Protein AF-A0A1I0Q6X2-F1 (afdb_monomer)

Sequence (116 aa):
MTKTSFSLLIIIALATSCQQKQQAKNIEITAVHDSIAVIPFELEGGGSWGFKINVGHKTFIYQDIIPTIAGRHYFQTKEDAQKVGDLMVAKMRSNGKSFPIISKQELLDMKIAGVE

Secondary structure (DSSP, 8-state):
--------------STTSSTTSHHHHHHHHHHHT-EEEEEEEPTTSS-EEEEEEETTEEEEEESB-TTSSS--BBSSHHHHHHHHHHHHHHHHHTTTPPPP--HHHHHHTT-TT--

Nearest PDB structures (foldseek):
  8b02-assembly2_B  TM=4.501E-01  e=2.835E+00  Amphimedon queenslandica
  8b02-assembly1_A  TM=4.477E-01  e=3.028E+00  Amphimedon queenslandica
  4v75-assembly1_AG  TM=2.374E-01  e=1.056E+00  Escherichia coli K-12
  7upn-assembly1_F  TM=1.930E-01  e=6.672E+00  Visna-maedi virus

Mean predicted aligned error: 12.12 Å

pLDDT: mean 82.62, std 20.32, range [33.06, 98.69]

Structure (mmCIF, N/CA/C/O backbone):
data_AF-A0A1I0Q6X2-F1
#
_entry.id   AF-A0A1I0Q6X2-F1
#
loop_
_atom_site.group_PDB
_atom_site.id
_atom_site.type_symbol
_atom_site.label_atom_id
_atom_site.label_alt_id
_atom_site.label_comp_id
_atom_site.label_asym_id
_atom_site.label_entity_id
_atom_site.label_seq_id
_atom_site.pdbx_PDB_ins_code
_atom_site.Cartn_x
_atom_site.Cartn_y
_atom_site.Cartn_z
_atom_site.occupancy
_atom_site.B_iso_or_equiv
_atom_site.auth_seq_id
_atom_site.auth_comp_id
_atom_site.auth_asym_id
_atom_site.auth_atom_id
_atom_site.pdbx_PDB_model_num
ATOM 1 N N . MET A 1 1 ? -46.408 50.486 56.657 1.00 47.19 1 MET A N 1
ATOM 2 C CA . MET A 1 1 ? -47.179 49.501 55.871 1.00 47.19 1 MET A CA 1
ATOM 3 C C . MET A 1 1 ? -48.063 50.268 54.898 1.00 47.19 1 MET A C 1
ATOM 5 O O . MET A 1 1 ? -49.154 50.672 55.265 1.00 47.19 1 MET A O 1
ATOM 9 N N . THR A 1 2 ? -47.558 50.531 53.691 1.00 33.06 2 THR A N 1
ATOM 10 C CA . THR A 1 2 ? -48.289 51.143 52.567 1.00 33.06 2 THR A CA 1
ATOM 11 C C . THR A 1 2 ? -47.689 50.632 51.256 1.00 33.06 2 THR A C 1
ATOM 13 O O . THR A 1 2 ? -46.487 50.405 51.147 1.00 33.06 2 THR A O 1
ATOM 16 N N . LYS A 1 3 ? -48.593 50.359 50.317 1.00 46.34 3 LYS A N 1
ATOM 17 C CA . LYS A 1 3 ? -48.430 49.719 49.005 1.00 46.34 3 LYS A CA 1
ATOM 18 C C . LYS A 1 3 ? -47.868 50.721 47.984 1.00 46.34 3 LYS A C 1
ATOM 20 O O . LYS A 1 3 ? -48.196 51.889 48.115 1.00 46.34 3 LYS A O 1
ATOM 25 N N . THR A 1 4 ? -47.154 50.264 46.948 1.00 42.31 4 THR A N 1
ATOM 26 C CA . THR A 1 4 ? -47.649 50.165 45.550 1.00 42.31 4 THR A CA 1
ATOM 27 C C . THR A 1 4 ? -46.537 49.817 44.553 1.00 42.31 4 THR A C 1
ATOM 29 O O . THR A 1 4 ? -45.384 50.196 44.710 1.00 42.31 4 THR A O 1
ATOM 32 N N . SER A 1 5 ? -46.967 49.078 43.532 1.00 53.00 5 SER A N 1
ATOM 33 C CA . SER A 1 5 ? -46.274 48.536 42.362 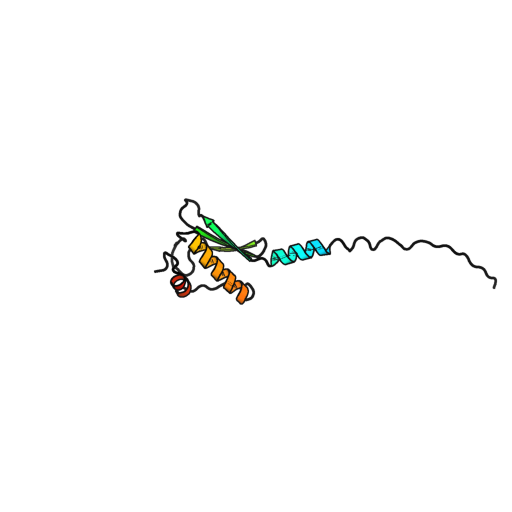1.00 53.00 5 SER A CA 1
ATOM 34 C C . SER A 1 5 ? -45.461 49.554 41.548 1.00 53.00 5 SER A C 1
ATOM 36 O O . SER A 1 5 ? -45.948 50.653 41.296 1.00 53.00 5 SER A O 1
ATOM 38 N N . PHE A 1 6 ? -44.299 49.140 41.032 1.00 44.38 6 PHE A N 1
ATOM 39 C CA . PHE A 1 6 ? -43.719 49.696 39.807 1.00 44.38 6 PHE A CA 1
ATOM 40 C C . PHE A 1 6 ? -43.241 48.553 38.912 1.00 44.38 6 PHE A C 1
ATOM 42 O O . PHE A 1 6 ? -42.290 47.834 39.204 1.00 44.38 6 PHE A O 1
ATOM 49 N N . SER A 1 7 ? -43.973 48.401 37.817 1.00 47.94 7 SER A N 1
ATOM 50 C CA . SER A 1 7 ? -43.561 47.700 36.614 1.00 47.94 7 SER A CA 1
ATOM 51 C C . SER A 1 7 ? -42.306 48.370 36.051 1.00 47.94 7 SER A C 1
ATOM 53 O O . SER A 1 7 ? -42.341 49.578 35.822 1.00 47.94 7 SER A O 1
ATOM 55 N N . LEU A 1 8 ? -41.233 47.617 35.791 1.00 44.66 8 LEU A N 1
ATOM 56 C CA . LEU A 1 8 ? -40.361 47.906 34.651 1.00 44.66 8 LEU A CA 1
ATOM 57 C C . LEU A 1 8 ? -39.543 46.675 34.238 1.00 44.66 8 LEU A C 1
ATOM 59 O O . LEU A 1 8 ? -38.571 46.280 34.878 1.00 44.66 8 LEU A O 1
ATOM 63 N N . LEU A 1 9 ? -39.983 46.089 33.127 1.00 51.75 9 LEU A N 1
ATOM 64 C CA . LEU A 1 9 ? -39.201 45.288 32.193 1.00 51.75 9 LEU A CA 1
ATOM 65 C C . LEU A 1 9 ? -37.771 45.825 32.024 1.00 51.75 9 LEU A C 1
ATOM 67 O O . LEU A 1 9 ? -37.602 46.906 31.466 1.00 51.75 9 LEU A O 1
ATOM 71 N N . ILE A 1 10 ? -36.757 45.032 32.380 1.00 49.81 10 ILE A N 1
ATOM 72 C CA . ILE A 1 10 ? -3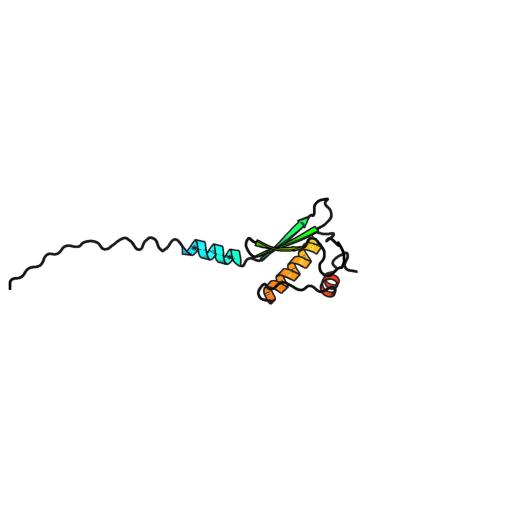5.402 45.155 31.819 1.00 49.81 10 ILE A CA 1
ATOM 73 C C . ILE A 1 10 ? -34.870 43.747 31.512 1.00 49.81 10 ILE A C 1
ATOM 75 O O . ILE A 1 10 ? -34.240 43.085 32.327 1.00 49.81 10 ILE A O 1
ATOM 79 N N . ILE A 1 11 ? -35.240 43.271 30.322 1.00 51.84 11 ILE A N 1
ATOM 80 C CA . ILE A 1 11 ? -34.331 42.729 29.301 1.00 51.84 11 ILE A CA 1
ATOM 81 C C . ILE A 1 11 ? -33.169 41.878 29.858 1.00 51.84 11 ILE A C 1
ATOM 83 O O . ILE A 1 11 ? -32.039 42.342 29.962 1.00 51.84 11 ILE A O 1
ATOM 87 N N . ILE A 1 12 ? -33.427 40.594 30.122 1.00 52.12 12 ILE A N 1
ATOM 88 C CA . ILE A 1 12 ? -32.387 39.550 30.082 1.00 52.12 12 ILE A CA 1
ATOM 89 C C . ILE A 1 12 ? -32.628 38.735 28.813 1.00 52.12 12 ILE A C 1
ATOM 91 O O . ILE A 1 12 ? -33.077 37.594 28.830 1.00 52.12 12 ILE A O 1
ATOM 95 N N . ALA A 1 13 ? -32.391 39.376 27.678 1.00 54.62 13 ALA A N 1
ATOM 96 C CA . ALA A 1 13 ? -32.180 38.695 26.416 1.00 54.62 13 ALA A CA 1
ATOM 97 C C . ALA A 1 13 ? -30.807 39.128 25.906 1.00 54.62 13 ALA A C 1
ATOM 99 O O . ALA A 1 13 ? -30.460 40.300 26.023 1.00 54.62 13 ALA A O 1
ATOM 100 N N . LEU A 1 14 ? -30.103 38.184 25.277 1.00 53.75 14 LEU A N 1
ATOM 101 C CA . LEU A 1 14 ? -28.864 38.347 24.504 1.00 53.75 14 LEU A CA 1
ATOM 102 C C . LEU A 1 14 ? -27.551 38.101 25.263 1.00 53.75 14 LEU A C 1
ATOM 104 O O . LEU A 1 14 ? -26.745 39.002 25.455 1.00 53.75 14 LEU A O 1
ATOM 108 N N . ALA A 1 15 ? -27.276 36.826 25.553 1.00 51.69 15 ALA A N 1
ATOM 109 C CA . ALA A 1 15 ? -25.913 36.298 25.391 1.00 51.69 15 ALA A CA 1
ATOM 110 C C . ALA A 1 15 ? -25.831 34.779 25.121 1.00 51.69 15 ALA A C 1
ATOM 112 O O . ALA A 1 15 ? -24.734 34.235 25.067 1.00 51.69 15 ALA A O 1
ATOM 113 N N . THR A 1 16 ? -26.934 34.066 24.868 1.00 54.69 16 THR A N 1
ATOM 114 C CA . THR A 1 16 ? -26.883 32.660 24.416 1.00 54.69 16 THR A CA 1
ATOM 115 C C . THR A 1 16 ? -26.951 32.551 22.890 1.00 54.69 16 THR A C 1
ATOM 117 O O . THR A 1 16 ? -27.678 31.732 22.346 1.00 54.69 16 THR A O 1
ATOM 120 N N . SER A 1 17 ? -26.206 33.389 22.160 1.00 50.16 17 SER A N 1
ATOM 121 C CA . SER A 1 17 ? -26.093 33.267 20.691 1.00 50.16 17 SER A CA 1
ATOM 122 C C . SER A 1 17 ? -24.691 32.859 20.211 1.00 50.16 17 SER A C 1
ATOM 124 O O . SER A 1 17 ? -24.492 32.581 19.034 1.00 50.16 17 SER A O 1
ATOM 126 N N . CYS A 1 18 ? -23.713 32.707 21.112 1.00 52.94 18 CYS A N 1
ATOM 127 C CA . CYS A 1 18 ? -22.355 32.296 20.726 1.00 52.94 18 CYS A CA 1
ATOM 128 C C . CYS A 1 18 ? -22.072 30.782 20.766 1.00 52.94 18 CYS A C 1
ATOM 130 O O . CYS A 1 18 ? -20.949 30.390 20.461 1.00 52.94 18 CYS A O 1
ATOM 132 N N . GLN A 1 19 ? -23.030 29.903 21.094 1.00 54.28 19 GLN A N 1
ATOM 133 C CA . GLN A 1 19 ? -22.736 28.460 21.226 1.00 54.28 19 GL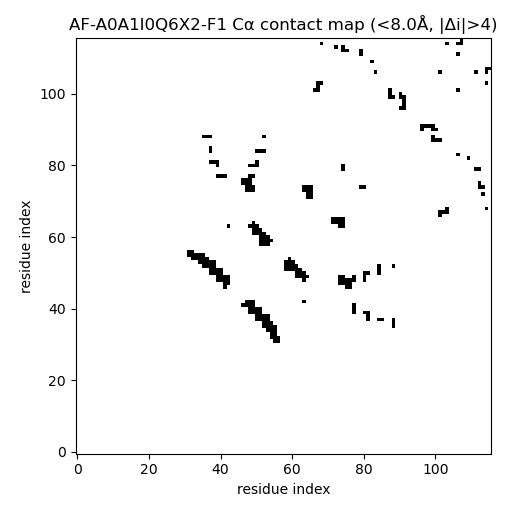N A CA 1
ATOM 134 C C . GLN A 1 19 ? -23.115 27.580 20.021 1.00 54.28 19 GLN A C 1
ATOM 136 O O . GLN A 1 19 ? -22.691 26.429 19.965 1.00 54.28 19 GLN A O 1
ATOM 141 N N . GLN A 1 20 ? -23.834 28.083 19.012 1.00 53.41 20 GLN A N 1
ATOM 142 C CA . GLN A 1 20 ? -24.339 27.221 17.928 1.00 53.41 20 GLN A CA 1
ATOM 143 C C . GLN A 1 20 ? -23.353 27.015 16.755 1.00 53.41 20 GLN A C 1
ATOM 145 O O . GLN A 1 20 ? -23.551 26.132 15.926 1.00 53.41 20 GLN A O 1
ATOM 150 N N . LYS A 1 21 ? -22.248 27.775 16.679 1.00 46.47 21 LYS A N 1
ATOM 151 C CA . LYS A 1 21 ? -21.333 27.759 15.514 1.00 46.47 21 LYS A CA 1
ATOM 152 C C . LYS A 1 21 ? -20.157 26.768 15.610 1.00 46.47 21 LYS A C 1
ATOM 154 O O . LYS A 1 21 ? -19.369 26.672 14.674 1.00 46.47 21 LYS A O 1
ATOM 159 N N . GLN A 1 22 ? -20.008 26.029 16.712 1.00 50.34 22 GLN A N 1
ATOM 160 C CA . GLN A 1 22 ? -18.841 25.154 16.938 1.00 50.34 22 GLN A CA 1
ATOM 161 C C . GLN A 1 22 ? -19.071 23.665 16.618 1.00 50.34 22 GLN A C 1
ATOM 163 O O . GLN A 1 22 ? -18.104 22.910 16.552 1.00 50.34 22 GLN A O 1
ATOM 168 N N . GLN A 1 23 ? -20.310 23.226 16.370 1.00 48.62 23 GLN A N 1
ATOM 169 C CA . GLN A 1 23 ? -20.603 21.799 16.161 1.00 48.62 23 GLN A CA 1
ATOM 170 C C . GLN A 1 23 ? -20.254 21.299 14.745 1.00 48.62 23 GLN A C 1
ATOM 172 O O . GLN A 1 23 ? -19.747 20.191 14.606 1.00 48.62 23 GLN A O 1
ATOM 177 N N . ALA A 1 24 ? -20.402 22.122 13.699 1.00 52.84 24 ALA A N 1
ATOM 178 C CA . ALA A 1 24 ? -20.087 21.707 12.323 1.00 52.84 24 ALA A CA 1
ATOM 179 C C . ALA A 1 24 ? -18.577 21.496 12.077 1.00 52.84 24 ALA A C 1
ATOM 181 O O . ALA A 1 24 ? -18.181 20.528 11.436 1.00 52.84 24 ALA A O 1
ATOM 182 N N . LYS A 1 25 ? -17.720 22.349 12.658 1.00 44.59 25 LYS A N 1
ATOM 183 C CA . LYS A 1 25 ? -16.256 22.264 12.501 1.00 44.59 25 LYS A CA 1
ATOM 184 C C . LYS A 1 25 ? -15.653 21.040 13.205 1.00 44.59 25 LYS A C 1
ATOM 186 O O . LYS A 1 25 ? -14.615 20.541 12.791 1.00 44.59 25 LYS A O 1
ATOM 191 N N . ASN A 1 26 ? -16.286 20.562 14.278 1.00 52.22 26 ASN A N 1
ATOM 192 C CA . ASN A 1 26 ? -15.794 19.417 15.045 1.00 52.22 26 ASN A CA 1
ATOM 193 C C . ASN A 1 26 ? -16.196 18.078 14.395 1.00 52.22 26 ASN A C 1
ATOM 195 O O . ASN A 1 26 ? -15.386 17.159 14.318 1.00 52.22 26 ASN A O 1
ATOM 199 N N . ILE A 1 27 ? -17.405 17.991 13.828 1.00 55.78 27 ILE A N 1
ATOM 200 C CA . ILE A 1 27 ? -17.873 16.794 13.108 1.00 55.78 27 ILE A CA 1
ATOM 201 C C . ILE A 1 27 ? -17.059 16.558 11.825 1.00 55.78 27 ILE A C 1
ATOM 203 O O . ILE A 1 27 ? -16.672 15.424 11.556 1.00 55.78 27 ILE A O 1
ATOM 207 N N . GLU A 1 28 ? -16.725 17.616 11.078 1.00 57.84 28 GLU A N 1
ATOM 208 C CA . GLU A 1 28 ? -15.883 17.517 9.876 1.00 57.84 28 GLU A CA 1
ATOM 209 C C . GLU A 1 28 ? -14.454 17.064 10.216 1.00 57.84 28 GLU A C 1
ATOM 211 O O . GLU A 1 28 ? -13.937 16.134 9.602 1.00 57.84 28 GLU A O 1
ATOM 216 N N . ILE A 1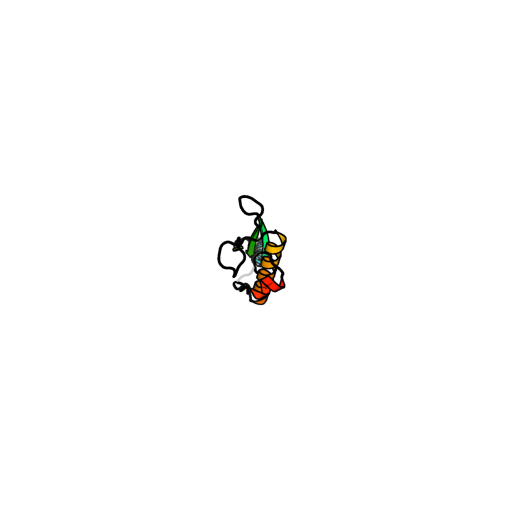 29 ? -13.837 17.631 11.260 1.00 57.66 29 ILE A N 1
ATOM 217 C CA . ILE A 1 29 ? -12.494 17.222 11.705 1.00 57.66 29 ILE A CA 1
ATOM 218 C C . ILE 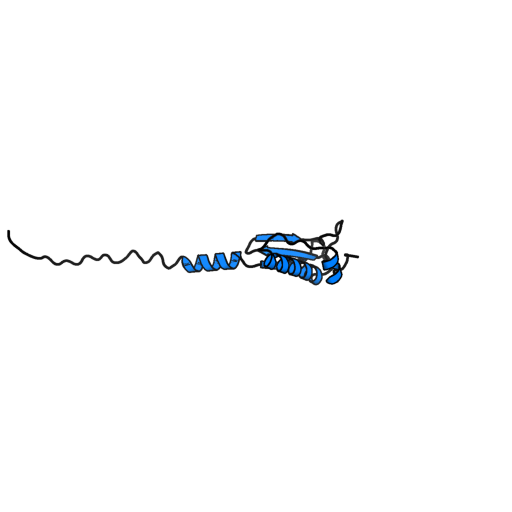A 1 29 ? -12.488 15.774 12.216 1.00 57.66 29 ILE A C 1
ATOM 220 O O . ILE A 1 29 ? -11.547 15.038 11.927 1.00 57.66 29 ILE A O 1
ATOM 224 N N . THR A 1 30 ? -13.536 15.339 12.921 1.00 56.25 30 THR A N 1
ATOM 225 C CA . THR A 1 30 ? -13.640 13.966 13.448 1.00 56.25 30 THR A CA 1
ATOM 226 C C . THR A 1 30 ? -13.844 12.947 12.321 1.00 56.25 30 THR A C 1
ATOM 228 O O . THR A 1 30 ? -13.151 11.934 12.284 1.00 56.25 30 THR A O 1
ATOM 231 N N . ALA A 1 31 ? -14.713 13.241 11.345 1.00 59.78 31 ALA A N 1
ATOM 232 C CA . ALA A 1 31 ? -14.933 12.378 10.181 1.00 59.78 31 ALA A CA 1
ATOM 233 C C . ALA A 1 31 ? -13.685 12.269 9.287 1.00 59.78 31 ALA A C 1
ATOM 235 O O . ALA A 1 31 ? -13.370 11.193 8.777 1.00 59.78 31 ALA A O 1
ATOM 236 N N . VAL A 1 32 ? -12.930 13.362 9.131 1.00 58.78 32 VAL A N 1
ATOM 237 C CA . VAL A 1 32 ? -11.676 13.339 8.370 1.00 58.78 32 VAL A CA 1
ATOM 238 C C . VAL A 1 32 ? -10.600 12.533 9.102 1.00 58.78 32 VAL A C 1
ATOM 240 O O . VAL A 1 32 ? -9.867 11.792 8.448 1.00 58.78 32 VAL A O 1
ATOM 243 N N . HIS A 1 33 ? -10.542 12.583 10.439 1.00 62.19 33 HIS A N 1
ATOM 244 C CA . HIS A 1 33 ? -9.560 11.837 11.240 1.00 62.19 33 HIS A CA 1
ATOM 245 C C . HIS A 1 33 ? -9.699 10.302 11.144 1.00 62.19 33 HIS A C 1
ATOM 247 O O . HIS A 1 33 ? -8.745 9.578 11.449 1.00 62.19 33 HIS A O 1
ATOM 253 N N . ASP A 1 34 ? -10.855 9.815 10.683 1.00 74.56 34 ASP A N 1
ATOM 254 C CA . ASP A 1 34 ? -11.152 8.392 10.501 1.00 74.56 34 ASP A CA 1
ATOM 255 C C . ASP A 1 34 ? -11.032 7.896 9.055 1.00 74.56 34 ASP A C 1
ATOM 257 O O . ASP A 1 34 ? -11.056 6.684 8.821 1.00 74.56 34 ASP A O 1
ATOM 261 N N . SER A 1 35 ? -10.841 8.799 8.088 1.00 90.50 35 SER A N 1
ATOM 262 C CA . SER A 1 35 ? -10.619 8.412 6.694 1.00 90.50 35 SER A CA 1
ATOM 263 C C . SER A 1 35 ? -9.296 7.654 6.538 1.00 90.50 35 SER A C 1
ATOM 265 O O . SER A 1 35 ? -8.279 8.037 7.111 1.00 90.50 35 SER A O 1
ATOM 267 N N . ILE A 1 36 ? -9.303 6.562 5.772 1.00 95.19 36 ILE A N 1
ATOM 268 C CA . ILE A 1 36 ? -8.100 5.793 5.437 1.00 95.19 36 ILE A CA 1
ATOM 269 C C . ILE A 1 36 ? -8.000 5.645 3.921 1.00 95.19 36 ILE A C 1
ATOM 271 O O . ILE A 1 36 ? -8.963 5.208 3.285 1.00 95.19 36 ILE A O 1
ATOM 275 N N . ALA A 1 37 ? -6.857 6.024 3.351 1.00 96.56 37 ALA A N 1
ATOM 276 C CA . ALA A 1 37 ? -6.645 6.054 1.906 1.00 96.56 37 ALA A CA 1
ATOM 277 C C . ALA A 1 37 ? -5.260 5.528 1.527 1.00 96.56 37 ALA A C 1
ATOM 279 O O . ALA A 1 37 ? -4.258 5.913 2.132 1.00 96.56 37 ALA A O 1
ATOM 280 N N . VAL A 1 38 ? -5.220 4.691 0.492 1.00 98.44 38 VAL A N 1
ATOM 281 C CA . VAL A 1 38 ? -3.990 4.256 -0.175 1.00 98.44 38 VAL A CA 1
ATOM 282 C C . VAL A 1 38 ? -3.676 5.247 -1.286 1.00 98.44 38 VAL A C 1
ATOM 284 O O . VAL A 1 38 ? -4.554 5.609 -2.066 1.00 98.44 38 VAL A O 1
ATOM 287 N N . ILE A 1 39 ? -2.430 5.702 -1.349 1.00 98.56 39 ILE A N 1
ATOM 288 C CA . ILE A 1 39 ? -1.957 6.631 -2.373 1.00 98.56 39 ILE A CA 1
ATOM 289 C C . ILE A 1 39 ? -0.668 6.056 -2.963 1.00 98.56 39 ILE A C 1
ATOM 291 O O . ILE A 1 39 ? 0.393 6.200 -2.345 1.00 98.56 39 ILE A O 1
ATOM 295 N N . PRO A 1 40 ? -0.739 5.402 -4.134 1.00 98.56 40 PRO A N 1
ATOM 296 C CA . PRO A 1 40 ? 0.444 4.983 -4.867 1.00 98.56 40 PRO A CA 1
ATOM 297 C C . PRO A 1 40 ? 1.255 6.192 -5.326 1.00 98.56 40 PRO A C 1
ATOM 299 O O . PRO A 1 40 ? 0.689 7.226 -5.695 1.00 98.56 40 PRO A O 1
ATOM 302 N N . PHE A 1 41 ? 2.571 6.048 -5.341 1.00 98.56 41 PHE A N 1
ATOM 303 C CA . PHE A 1 41 ? 3.498 7.042 -5.863 1.00 98.56 41 PHE A CA 1
ATOM 304 C C . PHE A 1 41 ? 4.623 6.356 -6.635 1.00 98.56 41 PHE A C 1
ATOM 306 O O . PHE A 1 41 ? 4.988 5.217 -6.346 1.00 98.56 41 PHE A O 1
ATOM 313 N N . GLU A 1 42 ? 5.171 7.067 -7.609 1.00 98.31 42 GLU A N 1
ATOM 314 C CA . GLU A 1 42 ? 6.367 6.645 -8.329 1.00 98.31 42 GLU A CA 1
ATOM 315 C C . GLU A 1 42 ? 7.613 7.153 -7.588 1.00 98.31 42 GLU A C 1
ATOM 317 O O . GLU A 1 42 ? 7.597 8.247 -7.015 1.00 98.31 42 GLU A O 1
ATOM 322 N N . LEU A 1 43 ? 8.670 6.343 -7.552 1.00 97.50 43 LEU A N 1
ATOM 323 C CA . LEU A 1 43 ? 9.949 6.699 -6.942 1.00 97.50 43 LEU A CA 1
ATOM 324 C C . LEU A 1 43 ? 10.768 7.624 -7.854 1.00 97.50 43 LEU A C 1
ATOM 326 O O . LEU A 1 43 ? 10.588 7.665 -9.074 1.00 97.50 43 LEU A O 1
ATOM 330 N N . GLU A 1 44 ? 11.724 8.336 -7.255 1.00 94.00 44 GLU A N 1
ATOM 331 C CA . GLU A 1 44 ? 12.705 9.116 -8.010 1.00 94.00 44 GLU A CA 1
ATOM 332 C C . GLU A 1 44 ? 13.498 8.215 -8.969 1.00 94.00 44 GLU A C 1
ATOM 334 O O . GLU A 1 44 ? 13.959 7.137 -8.596 1.00 94.00 44 GLU A O 1
ATOM 339 N N . GLY A 1 45 ? 13.652 8.660 -10.219 1.00 89.94 45 GLY A N 1
ATOM 340 C CA . GLY A 1 45 ? 14.284 7.883 -11.293 1.00 89.94 45 GLY A CA 1
ATOM 341 C C . GLY A 1 45 ? 13.305 7.135 -12.205 1.00 89.94 45 GLY A C 1
ATOM 342 O O . GLY A 1 45 ? 13.702 6.753 -13.303 1.00 89.94 45 GLY A O 1
ATOM 343 N N . GLY A 1 46 ? 12.030 7.019 -11.812 1.00 92.00 46 GLY A N 1
ATOM 344 C CA . GLY A 1 46 ? 10.961 6.441 -12.629 1.00 92.00 46 GLY A CA 1
ATOM 345 C C . GLY A 1 46 ? 10.983 4.911 -12.715 1.00 92.00 46 GLY A C 1
ATOM 346 O O . GLY A 1 46 ? 11.984 4.253 -12.434 1.00 92.00 46 GLY A O 1
ATOM 347 N N . GLY A 1 47 ? 9.846 4.325 -13.093 1.00 92.38 47 GLY A N 1
ATOM 348 C CA . GLY A 1 47 ? 9.716 2.882 -13.338 1.00 92.38 47 GLY A CA 1
ATOM 349 C C . GLY A 1 47 ? 9.700 2.001 -12.083 1.00 92.38 47 GLY A C 1
ATOM 350 O O . GLY A 1 47 ? 9.755 0.780 -12.191 1.00 92.38 47 GLY A O 1
ATOM 351 N N . SER A 1 48 ? 9.627 2.594 -10.893 1.00 97.19 48 SER A N 1
ATOM 352 C CA . SER A 1 48 ? 9.470 1.896 -9.615 1.00 97.19 48 SER A CA 1
ATOM 353 C C . SER A 1 48 ? 8.402 2.590 -8.786 1.00 97.19 48 SER A C 1
ATOM 355 O O . SER A 1 48 ? 8.300 3.815 -8.789 1.00 97.19 48 SER A O 1
ATOM 357 N N . TRP A 1 49 ? 7.612 1.807 -8.067 1.00 98.50 49 TRP A N 1
ATOM 358 C CA . TRP A 1 49 ? 6.440 2.273 -7.342 1.00 98.50 49 TRP A CA 1
ATOM 359 C C . TRP A 1 49 ? 6.518 1.929 -5.863 1.00 98.50 49 TRP A C 1
ATOM 361 O O . TRP A 1 49 ? 7.145 0.955 -5.453 1.00 98.50 49 TRP A O 1
ATOM 371 N N . GLY A 1 50 ? 5.821 2.742 -5.083 1.00 98.38 50 GLY A N 1
ATOM 372 C CA . GLY A 1 50 ? 5.504 2.519 -3.687 1.00 98.38 50 GLY A CA 1
ATOM 373 C C . GLY A 1 50 ? 4.095 3.012 -3.395 1.00 98.38 50 GLY A C 1
ATOM 374 O O . GLY A 1 50 ? 3.369 3.482 -4.277 1.00 98.38 50 GLY A O 1
ATOM 375 N N . PHE A 1 51 ? 3.691 2.929 -2.137 1.00 98.69 51 PHE A N 1
ATOM 376 C CA . PHE A 1 51 ? 2.445 3.522 -1.681 1.00 98.69 51 PHE A CA 1
ATOM 377 C C . PHE A 1 51 ? 2.594 4.102 -0.284 1.00 98.69 51 PHE A C 1
ATOM 379 O O . PHE A 1 51 ? 3.454 3.720 0.512 1.00 98.69 51 PHE A O 1
ATOM 386 N N . LYS A 1 52 ? 1.713 5.045 0.029 1.00 98.56 52 LYS A N 1
ATOM 387 C CA . LYS A 1 52 ? 1.484 5.488 1.399 1.00 98.56 52 LYS A CA 1
ATOM 388 C C . LYS A 1 52 ? 0.047 5.216 1.805 1.00 98.56 52 LYS A C 1
ATOM 390 O O . LYS A 1 52 ? -0.858 5.289 0.974 1.00 98.56 52 LYS A O 1
ATOM 395 N N . ILE A 1 53 ? -0.154 4.931 3.084 1.00 98.19 53 ILE A N 1
ATOM 396 C CA . ILE A 1 53 ? -1.478 4.861 3.696 1.00 98.19 53 ILE A CA 1
ATOM 397 C C . ILE A 1 53 ? -1.626 6.075 4.593 1.00 98.19 53 ILE A C 1
ATOM 399 O O . ILE A 1 53 ? -0.890 6.233 5.569 1.00 98.19 53 ILE A O 1
ATOM 403 N N . ASN A 1 54 ? -2.593 6.922 4.265 1.00 96.56 54 ASN A N 1
ATOM 404 C CA . ASN A 1 54 ? -2.961 8.058 5.089 1.00 96.56 54 ASN A CA 1
ATOM 405 C C . ASN A 1 54 ? -4.115 7.675 6.014 1.00 96.56 54 ASN A C 1
ATOM 407 O O . ASN A 1 54 ? -5.074 7.052 5.563 1.00 96.56 54 ASN A O 1
ATOM 411 N N . VAL A 1 55 ? -4.033 8.086 7.280 1.00 94.12 55 VAL A N 1
ATOM 412 C CA . VAL A 1 55 ? -5.151 8.078 8.233 1.00 94.12 55 VAL A CA 1
ATOM 413 C C . VAL A 1 55 ? -5.453 9.532 8.590 1.00 94.12 55 VAL A C 1
ATOM 415 O O . VAL A 1 55 ? -4.641 10.220 9.220 1.00 94.12 55 VAL A O 1
ATOM 418 N N . GLY A 1 56 ? -6.584 10.033 8.099 1.00 91.75 56 GLY A N 1
ATOM 419 C CA . GLY A 1 56 ? -6.870 11.457 8.008 1.00 91.75 56 GLY A CA 1
ATOM 420 C C . GLY A 1 56 ? -5.772 12.206 7.263 1.00 91.75 56 GLY A C 1
ATOM 421 O O . GLY A 1 56 ? -5.434 11.886 6.125 1.00 91.75 56 GLY A O 1
ATOM 422 N N . HIS A 1 57 ? -5.186 13.208 7.911 1.00 91.25 57 HIS A N 1
ATOM 423 C CA . HIS A 1 57 ? -4.151 14.052 7.305 1.00 91.25 57 HIS A CA 1
ATOM 424 C C . HIS A 1 57 ? -2.721 13.531 7.490 1.00 91.25 57 HIS A C 1
ATOM 426 O O . HIS A 1 57 ? -1.776 14.186 7.055 1.00 91.25 57 HIS A O 1
ATOM 432 N N . LYS A 1 58 ? -2.534 12.392 8.166 1.00 92.69 58 LYS A N 1
ATOM 433 C CA . LYS A 1 58 ? -1.206 11.871 8.502 1.00 92.69 58 LYS A CA 1
ATOM 434 C C . LYS A 1 58 ? -0.876 10.655 7.651 1.00 92.69 58 LYS A C 1
ATOM 436 O O . LYS A 1 58 ? -1.676 9.725 7.580 1.00 92.69 58 LYS A O 1
ATOM 44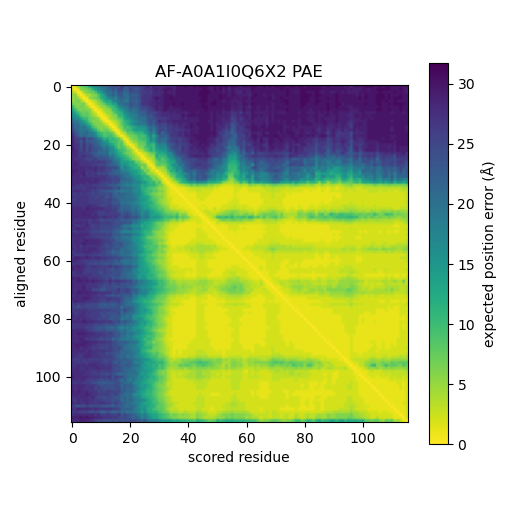1 N N . THR A 1 59 ? 0.325 10.630 7.080 1.00 96.44 59 THR A N 1
ATOM 442 C CA . THR A 1 59 ? 0.910 9.395 6.547 1.00 96.44 59 THR A CA 1
ATOM 443 C C . THR A 1 59 ? 1.173 8.451 7.714 1.00 96.44 59 THR A C 1
ATOM 445 O O . THR A 1 59 ? 1.991 8.752 8.580 1.00 96.44 59 THR A O 1
ATOM 448 N N . PHE A 1 60 ? 0.453 7.336 7.756 1.00 96.25 60 PHE A N 1
ATOM 449 C CA . PHE A 1 60 ? 0.586 6.315 8.791 1.00 96.25 60 PHE A CA 1
ATOM 450 C C . PHE A 1 60 ? 1.578 5.223 8.379 1.00 96.25 60 PHE A C 1
ATOM 452 O O . PHE A 1 60 ? 2.374 4.776 9.198 1.00 96.25 60 PHE A O 1
ATOM 459 N N . ILE A 1 61 ? 1.563 4.831 7.101 1.00 97.56 61 ILE A N 1
ATOM 460 C CA . ILE A 1 61 ? 2.516 3.882 6.510 1.00 97.56 61 ILE A CA 1
ATOM 461 C C . ILE A 1 61 ? 3.090 4.509 5.244 1.00 97.56 61 ILE A C 1
ATOM 463 O O . ILE A 1 61 ? 2.347 5.072 4.439 1.00 97.56 61 ILE A O 1
ATOM 467 N N . TYR A 1 62 ? 4.402 4.394 5.071 1.00 98.06 62 TYR A N 1
ATOM 468 C CA . TYR A 1 62 ? 5.113 4.692 3.834 1.00 98.06 62 TYR A CA 1
ATOM 469 C C . TYR A 1 62 ? 5.887 3.437 3.446 1.00 98.06 62 TYR A C 1
ATOM 471 O O . TYR A 1 62 ? 6.685 2.947 4.242 1.00 98.06 62 TYR A O 1
ATOM 479 N N . GLN A 1 63 ? 5.605 2.900 2.265 1.00 97.75 63 GLN A N 1
ATOM 480 C CA . GLN A 1 63 ? 6.124 1.615 1.824 1.00 97.75 63 GLN A CA 1
ATOM 481 C C . GLN A 1 63 ? 6.570 1.743 0.368 1.00 97.75 63 GLN A C 1
ATOM 483 O O . GLN A 1 63 ? 5.766 1.682 -0.560 1.00 97.75 63 GLN A O 1
ATOM 488 N N . ASP A 1 64 ? 7.861 1.982 0.181 1.00 97.00 64 ASP A N 1
ATOM 489 C CA . ASP A 1 64 ? 8.511 2.067 -1.125 1.00 97.00 64 ASP A CA 1
ATOM 490 C C . ASP A 1 64 ? 8.943 0.688 -1.645 1.00 97.00 64 ASP A C 1
ATOM 492 O O . ASP A 1 64 ? 8.914 0.450 -2.846 1.00 97.00 64 ASP A O 1
ATOM 496 N N . ILE A 1 65 ? 9.272 -0.244 -0.750 1.00 96.81 65 ILE A N 1
ATOM 497 C CA . ILE A 1 65 ? 9.660 -1.624 -1.077 1.00 96.81 65 ILE A CA 1
ATOM 498 C C . ILE A 1 65 ? 8.557 -2.641 -0.767 1.00 96.81 65 ILE A C 1
ATOM 500 O O . ILE A 1 65 ? 7.724 -2.426 0.111 1.00 96.81 65 ILE A O 1
ATOM 504 N N . ILE A 1 66 ? 8.579 -3.789 -1.435 1.00 97.00 66 ILE A N 1
ATOM 505 C CA . ILE A 1 66 ? 7.691 -4.918 -1.168 1.00 97.00 66 ILE A CA 1
ATOM 506 C C . ILE A 1 66 ? 7.945 -5.422 0.266 1.00 97.00 66 ILE A C 1
ATOM 508 O O . ILE A 1 66 ? 9.085 -5.750 0.608 1.00 97.00 66 ILE A O 1
ATOM 512 N N . PRO A 1 67 ? 6.914 -5.493 1.132 1.00 94.44 67 PRO A N 1
ATOM 513 C CA . PRO A 1 67 ? 7.083 -5.977 2.497 1.00 94.44 67 PRO A CA 1
ATOM 514 C C . PRO A 1 67 ? 7.469 -7.462 2.508 1.00 94.44 67 PRO A C 1
ATOM 516 O O . PRO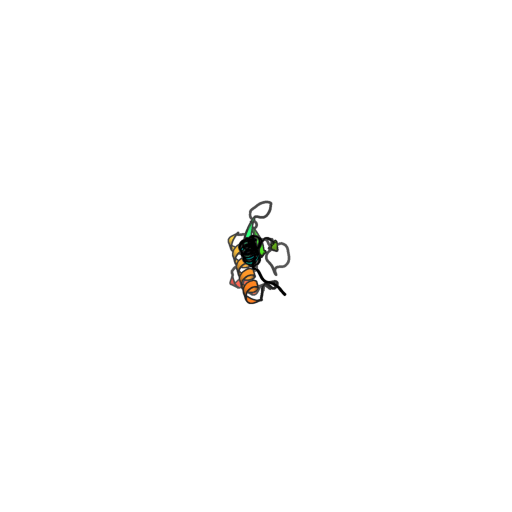 A 1 67 ? 7.146 -8.208 1.588 1.00 94.44 67 PRO A O 1
ATOM 519 N N . THR A 1 68 ? 8.117 -7.917 3.581 1.00 92.44 68 THR A N 1
ATOM 520 C CA . THR A 1 68 ? 8.382 -9.352 3.839 1.00 92.44 68 THR A CA 1
ATOM 521 C C . THR A 1 68 ? 9.391 -10.016 2.880 1.00 92.44 68 THR A C 1
ATOM 523 O O . THR A 1 68 ? 9.778 -11.162 3.104 1.00 92.44 68 THR A O 1
ATOM 526 N N . ILE A 1 69 ? 9.897 -9.300 1.870 1.00 92.06 69 ILE A N 1
ATOM 527 C CA . ILE A 1 69 ? 10.989 -9.742 0.990 1.00 92.06 69 ILE A CA 1
ATOM 528 C C . ILE A 1 69 ? 12.300 -9.093 1.439 1.00 92.06 69 ILE A C 1
ATOM 530 O O . ILE A 1 69 ? 12.356 -7.897 1.719 1.00 92.06 69 ILE A O 1
ATOM 534 N N . ALA A 1 70 ? 13.363 -9.891 1.549 1.00 87.44 70 ALA A N 1
ATOM 535 C CA . ALA A 1 70 ? 14.671 -9.387 1.946 1.00 87.44 70 ALA A CA 1
ATOM 536 C C . ALA A 1 70 ? 15.314 -8.585 0.805 1.00 87.44 70 ALA A C 1
ATOM 538 O O . ALA A 1 70 ? 15.299 -9.017 -0.341 1.00 87.44 70 ALA A O 1
ATOM 539 N N . GLY A 1 71 ? 15.939 -7.453 1.131 1.00 89.75 71 GLY A N 1
ATOM 540 C CA . GLY A 1 71 ? 16.591 -6.583 0.149 1.00 89.75 71 GLY A CA 1
ATOM 541 C C . GLY A 1 71 ? 15.708 -5.425 -0.319 1.00 89.75 71 GLY A C 1
ATOM 542 O O . GLY A 1 71 ? 14.697 -5.101 0.298 1.00 89.75 71 GLY A O 1
ATOM 543 N N . ARG A 1 72 ? 16.133 -4.751 -1.394 1.00 90.81 72 ARG A N 1
ATOM 544 C CA . ARG A 1 72 ? 15.421 -3.604 -1.982 1.00 90.81 72 ARG A CA 1
ATOM 545 C C . ARG A 1 72 ? 14.672 -4.046 -3.231 1.00 90.81 72 ARG A C 1
ATOM 547 O O . ARG A 1 72 ? 15.182 -3.911 -4.339 1.00 90.81 72 ARG A O 1
ATOM 554 N N . HIS A 1 73 ? 13.480 -4.590 -3.024 1.00 94.94 73 HIS A N 1
ATOM 555 C CA . HIS A 1 73 ? 12.566 -4.961 -4.099 1.00 94.94 73 HIS A CA 1
ATOM 556 C C . HIS A 1 73 ? 11.458 -3.917 -4.172 1.00 94.94 73 HIS A C 1
ATOM 558 O O . HIS A 1 73 ? 10.635 -3.843 -3.268 1.00 94.94 73 HIS A O 1
ATOM 564 N N . TYR A 1 74 ? 11.463 -3.081 -5.207 1.00 96.62 74 TYR A N 1
ATOM 565 C CA . TYR A 1 74 ? 10.412 -2.088 -5.441 1.00 96.62 74 TYR A CA 1
ATOM 566 C C . TYR A 1 74 ? 9.228 -2.715 -6.176 1.00 96.62 74 TYR A C 1
ATOM 568 O O . TYR A 1 74 ? 9.382 -3.717 -6.879 1.00 96.62 74 TYR A O 1
ATOM 576 N N . PHE A 1 75 ? 8.049 -2.104 -6.062 1.00 97.81 75 PHE A N 1
ATOM 577 C CA . PHE A 1 75 ? 6.924 -2.499 -6.903 1.00 97.81 75 PHE A CA 1
ATOM 578 C C . PHE A 1 75 ? 7.202 -2.078 -8.349 1.00 97.81 75 PHE A C 1
ATOM 580 O O . PHE A 1 75 ? 7.535 -0.924 -8.612 1.00 97.81 75 PHE A O 1
ATOM 587 N N . GLN A 1 76 ? 7.053 -2.998 -9.301 1.00 96.06 76 GLN A N 1
ATOM 588 C CA . GLN A 1 76 ? 7.273 -2.690 -10.722 1.00 96.06 76 GLN A CA 1
ATOM 589 C C . GLN A 1 76 ? 6.114 -1.886 -11.327 1.00 96.06 76 GLN A C 1
ATOM 591 O O . GLN A 1 76 ? 6.293 -1.172 -12.310 1.00 96.06 76 GLN A O 1
ATOM 596 N N . THR A 1 77 ? 4.919 -2.000 -10.742 1.00 98.00 77 THR A N 1
ATOM 597 C CA . THR A 1 77 ? 3.698 -1.363 -11.239 1.00 98.00 77 THR A CA 1
ATOM 598 C C . THR A 1 77 ? 2.973 -0.614 -10.130 1.00 98.00 77 THR A C 1
ATOM 600 O O . THR A 1 77 ? 3.019 -0.991 -8.952 1.00 98.00 77 THR A O 1
ATOM 603 N N . LYS A 1 78 ? 2.248 0.437 -10.521 1.00 98.25 78 LYS A N 1
ATOM 604 C CA . LYS A 1 78 ? 1.340 1.168 -9.634 1.00 98.25 78 LYS A CA 1
ATOM 605 C C . LYS A 1 78 ? 0.274 0.242 -9.059 1.00 98.25 78 LYS A C 1
ATOM 607 O O . LYS A 1 78 ? -0.107 0.372 -7.899 1.00 98.25 78 LYS A O 1
ATOM 612 N N . GLU A 1 79 ? -0.216 -0.672 -9.887 1.00 98.44 79 GLU A N 1
ATOM 613 C CA . GLU A 1 79 ? -1.291 -1.603 -9.577 1.00 98.44 79 GLU A CA 1
ATOM 614 C C . GLU A 1 79 ? -0.883 -2.567 -8.463 1.00 98.44 79 GLU A C 1
ATOM 616 O O . GLU A 1 79 ? -1.671 -2.806 -7.550 1.00 98.44 79 GLU A O 1
ATOM 621 N N . ASP A 1 80 ? 0.346 -3.081 -8.484 1.00 98.31 80 ASP A N 1
ATOM 622 C CA . ASP A 1 80 ? 0.832 -3.963 -7.422 1.00 98.31 80 ASP A CA 1
ATOM 623 C C . ASP A 1 80 ? 1.039 -3.212 -6.103 1.00 98.31 80 ASP A C 1
ATOM 625 O O . ASP A 1 80 ? 0.623 -3.704 -5.050 1.00 98.31 80 ASP A O 1
ATOM 629 N N . ALA A 1 81 ? 1.576 -1.987 -6.152 1.00 98.56 81 ALA A N 1
ATOM 630 C CA . ALA A 1 81 ? 1.661 -1.123 -4.974 1.00 98.56 81 ALA A CA 1
ATOM 631 C C . ALA A 1 81 ? 0.264 -0.834 -4.385 1.00 98.56 81 ALA A C 1
ATOM 633 O O . ALA A 1 81 ? 0.060 -0.920 -3.173 1.00 98.56 81 ALA A O 1
ATOM 634 N N . GLN A 1 82 ? -0.720 -0.552 -5.245 1.00 98.69 82 GLN A N 1
ATOM 635 C CA . GLN A 1 82 ? -2.108 -0.314 -4.848 1.00 98.69 82 GLN A CA 1
ATOM 636 C C . GLN A 1 82 ? -2.733 -1.550 -4.182 1.00 98.69 82 GLN A C 1
ATOM 638 O O . GLN A 1 82 ? -3.273 -1.424 -3.086 1.00 98.69 82 GLN A O 1
ATOM 643 N N . LYS A 1 83 ? -2.611 -2.747 -4.779 1.00 98.56 83 LYS A N 1
ATOM 644 C CA . LYS A 1 83 ? -3.167 -3.997 -4.217 1.00 98.56 83 LYS A CA 1
ATOM 645 C C . LYS A 1 83 ? -2.649 -4.282 -2.809 1.00 98.56 83 LYS A C 1
ATOM 647 O O . LYS A 1 83 ? -3.431 -4.612 -1.918 1.00 98.56 83 LYS A O 1
ATOM 652 N N . VAL A 1 84 ? -1.336 -4.155 -2.598 1.00 98.50 84 VAL A N 1
ATOM 653 C CA . VAL A 1 84 ? -0.735 -4.404 -1.279 1.00 98.50 84 VAL A CA 1
ATOM 654 C C . VAL A 1 84 ? -1.198 -3.360 -0.266 1.00 98.50 84 VAL A C 1
ATOM 656 O O . VAL A 1 84 ? -1.557 -3.719 0.859 1.00 98.50 84 VAL A O 1
ATOM 659 N N . GLY A 1 85 ? -1.268 -2.088 -0.668 1.00 98.50 85 GLY A N 1
ATOM 660 C CA . GLY A 1 85 ? -1.842 -1.033 0.163 1.00 98.50 85 GLY A CA 1
ATOM 661 C C . GLY A 1 85 ? -3.302 -1.305 0.539 1.00 98.50 85 GLY A C 1
ATOM 662 O O . GLY A 1 85 ? -3.676 -1.139 1.701 1.00 98.50 85 GLY A O 1
ATOM 663 N N . ASP A 1 86 ? -4.120 -1.784 -0.399 1.00 98.56 86 ASP A N 1
ATOM 664 C CA . ASP A 1 86 ? -5.530 -2.104 -0.153 1.00 98.56 86 ASP A CA 1
ATOM 665 C C . ASP A 1 86 ? -5.695 -3.285 0.807 1.00 98.56 86 ASP A C 1
ATOM 667 O O . ASP A 1 86 ? -6.528 -3.224 1.717 1.00 98.56 86 ASP A O 1
ATOM 671 N N . LEU A 1 87 ? -4.865 -4.327 0.678 1.00 98.50 87 LEU A N 1
ATOM 672 C CA . LEU A 1 87 ? -4.832 -5.442 1.629 1.00 98.50 87 LEU A CA 1
ATOM 673 C C . LEU A 1 87 ? -4.465 -4.962 3.041 1.00 98.50 87 LEU A C 1
ATOM 675 O O . LEU A 1 87 ? -5.102 -5.351 4.025 1.00 98.50 87 LEU A O 1
ATOM 679 N N . MET A 1 88 ? -3.459 -4.092 3.153 1.00 98.06 88 MET A N 1
ATOM 680 C CA . MET A 1 88 ? -3.071 -3.482 4.424 1.00 98.06 88 MET A CA 1
ATOM 681 C C . MET A 1 88 ? -4.218 -2.671 5.033 1.00 98.06 88 MET A C 1
ATOM 683 O O . MET A 1 88 ? -4.535 -2.852 6.208 1.00 98.06 88 MET A O 1
ATOM 687 N N . VAL A 1 89 ? -4.892 -1.834 4.240 1.00 97.50 89 VAL A N 1
ATOM 688 C CA . VAL A 1 89 ? -6.058 -1.062 4.690 1.00 97.50 89 VAL A CA 1
ATOM 689 C C . VAL A 1 89 ? -7.207 -1.973 5.124 1.00 97.50 89 VAL A C 1
ATOM 691 O O . VAL A 1 89 ? -7.838 -1.701 6.148 1.00 97.50 89 VAL A O 1
ATOM 694 N N . ALA A 1 90 ? -7.474 -3.061 4.400 1.00 97.12 90 ALA A N 1
ATOM 695 C CA . ALA A 1 90 ? -8.488 -4.039 4.785 1.00 97.12 90 ALA A CA 1
ATOM 696 C C . ALA A 1 90 ? -8.183 -4.640 6.168 1.00 97.12 90 ALA A C 1
ATOM 698 O O . ALA A 1 90 ? -9.038 -4.611 7.052 1.00 97.12 90 ALA A O 1
ATOM 699 N N . LYS A 1 91 ? -6.938 -5.072 6.404 1.00 97.00 91 LYS A N 1
ATOM 700 C CA . LYS A 1 91 ? -6.489 -5.593 7.709 1.00 97.00 91 LYS A CA 1
ATOM 701 C C . LYS A 1 91 ? -6.555 -4.546 8.817 1.00 97.00 91 LYS A C 1
ATOM 703 O O . LYS A 1 91 ? -7.002 -4.852 9.918 1.00 97.00 91 LYS A O 1
ATOM 708 N N . MET A 1 92 ? -6.153 -3.308 8.531 1.00 95.38 92 MET A N 1
ATOM 709 C CA . MET A 1 92 ? -6.271 -2.197 9.477 1.00 95.38 92 MET A CA 1
ATOM 710 C C . MET A 1 92 ? -7.729 -1.981 9.884 1.00 95.38 92 MET A C 1
ATOM 712 O O . MET A 1 92 ? -8.013 -1.835 11.067 1.00 95.38 92 MET A O 1
ATOM 716 N N . ARG A 1 93 ? -8.673 -2.001 8.934 1.00 93.88 93 ARG A N 1
ATOM 717 C CA . ARG A 1 93 ? -10.106 -1.864 9.239 1.00 93.88 93 ARG A CA 1
ATOM 718 C C . ARG A 1 93 ? -10.622 -3.020 10.099 1.00 93.88 93 ARG A C 1
ATOM 720 O O . ARG A 1 93 ? -11.367 -2.766 11.039 1.00 93.88 93 ARG A O 1
ATOM 727 N N . SER A 1 94 ? -10.191 -4.252 9.830 1.00 94.31 94 SER A N 1
ATOM 728 C CA . SER A 1 94 ? -10.578 -5.429 10.622 1.00 94.31 94 SER A CA 1
ATOM 729 C C . SER A 1 94 ? -9.986 -5.443 12.036 1.00 94.31 94 SER A C 1
ATOM 731 O O . SER A 1 94 ? -10.629 -5.947 12.950 1.00 9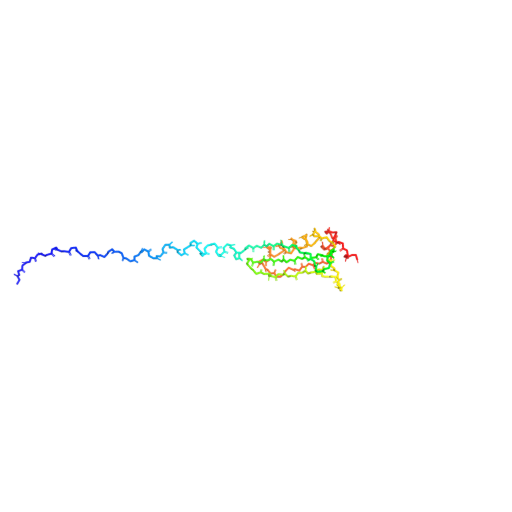4.31 94 SER A O 1
ATOM 733 N N . ASN A 1 95 ? -8.802 -4.854 12.236 1.00 91.81 95 ASN A N 1
ATOM 734 C CA . ASN A 1 95 ? -8.049 -4.933 13.493 1.00 91.81 95 ASN A CA 1
ATOM 735 C C . ASN A 1 95 ? -7.983 -3.595 14.256 1.00 91.81 95 ASN A C 1
ATOM 737 O O . ASN A 1 95 ? -7.033 -3.341 14.995 1.00 91.81 95 ASN A O 1
ATOM 741 N N . GLY A 1 96 ? -8.955 -2.695 14.066 1.00 86.56 96 GLY A N 1
ATOM 742 C CA . GLY A 1 96 ? -9.026 -1.441 14.833 1.00 86.56 96 GLY A CA 1
ATOM 743 C C . GLY A 1 96 ? -7.879 -0.459 14.555 1.00 86.56 96 GLY A C 1
ATOM 744 O O . GLY A 1 96 ? -7.400 0.213 15.463 1.00 86.56 96 GLY A O 1
ATOM 745 N N . LYS A 1 97 ? -7.439 -0.369 13.296 1.00 80.88 97 LYS A N 1
ATOM 746 C CA . LYS A 1 97 ? -6.330 0.467 12.796 1.00 80.88 97 LYS A CA 1
ATOM 747 C C . LYS A 1 97 ? -4.944 0.092 13.345 1.00 80.88 97 LYS A C 1
ATOM 749 O O . LYS A 1 97 ? -4.030 0.913 13.292 1.00 80.88 97 LYS A O 1
ATOM 754 N N . SER A 1 98 ? -4.758 -1.135 13.841 1.00 87.75 98 SER A N 1
ATOM 755 C CA . SER A 1 98 ? -3.430 -1.645 14.203 1.00 87.75 98 SER A CA 1
ATOM 756 C C . SER A 1 98 ? -2.509 -1.741 12.982 1.00 87.75 98 SER A C 1
ATOM 758 O O . SER A 1 98 ? -2.980 -1.838 11.848 1.00 87.75 98 SER A O 1
ATOM 760 N N . PHE A 1 99 ? -1.192 -1.785 13.204 1.00 92.75 99 PHE A N 1
ATOM 761 C CA . PHE A 1 99 ? -0.241 -2.016 12.116 1.00 92.75 99 PHE A CA 1
ATOM 762 C C . PHE A 1 99 ? -0.534 -3.369 11.426 1.00 92.75 99 PHE A C 1
ATOM 764 O O . PHE A 1 99 ? -0.638 -4.387 12.118 1.00 92.75 99 PHE A O 1
ATOM 771 N N . PRO A 1 100 ? -0.725 -3.403 10.095 1.00 95.56 100 PRO A N 1
ATOM 772 C CA . PRO A 1 100 ? -1.091 -4.619 9.381 1.00 95.56 100 PRO A CA 1
ATOM 773 C C . PRO A 1 100 ? 0.133 -5.512 9.145 1.00 95.56 100 PRO A C 1
ATOM 775 O O . PRO A 1 100 ? 1.174 -5.053 8.683 1.00 95.56 100 PRO A O 1
ATOM 778 N N . ILE A 1 101 ? -0.010 -6.810 9.414 1.00 94.44 101 ILE A N 1
ATOM 779 C CA . ILE A 1 101 ? 1.005 -7.823 9.094 1.00 94.44 101 ILE A CA 1
ATOM 780 C C . ILE A 1 101 ? 0.649 -8.463 7.748 1.00 94.44 101 ILE A C 1
ATOM 782 O O . ILE A 1 101 ? -0.481 -8.934 7.572 1.00 94.44 101 ILE A O 1
ATOM 786 N N . ILE A 1 102 ? 1.614 -8.481 6.824 1.00 96.81 102 ILE A N 1
ATOM 787 C CA . ILE A 1 102 ? 1.508 -9.096 5.494 1.00 96.81 102 ILE A CA 1
ATOM 788 C C . ILE A 1 102 ? 2.473 -10.280 5.405 1.00 96.81 102 ILE A C 1
ATOM 790 O O . ILE A 1 102 ? 3.670 -10.143 5.663 1.00 96.81 102 ILE A O 1
ATOM 794 N N . SER A 1 103 ? 1.961 -11.447 5.037 1.00 96.94 103 SER A N 1
ATOM 795 C CA . SER A 1 103 ? 2.762 -12.654 4.820 1.00 96.94 103 SER A CA 1
ATOM 796 C C . SER A 1 103 ? 3.270 -12.755 3.376 1.00 96.94 103 SER A C 1
ATOM 798 O O . SER A 1 103 ? 2.658 -12.215 2.455 1.00 96.94 103 SER A O 1
ATOM 800 N N . LYS A 1 104 ? 4.360 -13.510 3.155 1.00 96.44 104 LYS A N 1
ATOM 801 C CA . LYS A 1 104 ? 4.837 -13.830 1.794 1.00 96.44 104 LYS A CA 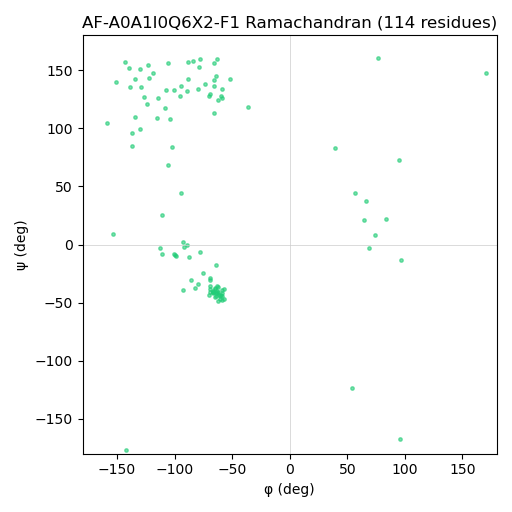1
ATOM 802 C C . LYS A 1 104 ? 3.746 -14.536 0.975 1.00 96.44 104 LYS A C 1
ATOM 804 O O . LYS A 1 104 ? 3.590 -14.240 -0.203 1.00 96.44 104 LYS A O 1
ATOM 809 N N . GLN A 1 105 ? 2.968 -15.426 1.600 1.00 97.50 105 GLN A N 1
ATOM 810 C CA . GLN A 1 105 ? 1.903 -16.169 0.921 1.00 97.50 105 GLN A CA 1
ATOM 811 C C . GLN A 1 105 ? 0.823 -15.243 0.351 1.00 97.50 105 GLN A C 1
ATOM 813 O O . GLN A 1 105 ? 0.442 -15.403 -0.799 1.00 97.50 105 GLN A O 1
ATOM 818 N N . GLU A 1 106 ? 0.391 -14.223 1.096 1.00 98.00 106 GLU A N 1
ATOM 819 C CA . GLU A 1 106 ? -0.606 -13.264 0.597 1.00 98.00 106 GLU A CA 1
ATOM 820 C C . GLU A 1 106 ? -0.103 -12.486 -0.624 1.00 98.00 106 GLU A C 1
ATOM 822 O O . GLU A 1 106 ? -0.866 -12.216 -1.550 1.00 98.00 106 GLU A O 1
ATOM 827 N N . LEU A 1 107 ? 1.188 -12.147 -0.654 1.00 97.69 107 LEU A N 1
ATOM 828 C CA . LEU A 1 107 ? 1.802 -11.499 -1.812 1.00 97.69 107 LEU A CA 1
ATOM 829 C C . LEU A 1 107 ? 1.844 -12.435 -3.034 1.00 97.69 107 LEU A C 1
ATOM 831 O O . LEU A 1 107 ? 1.555 -11.993 -4.148 1.00 97.69 107 LEU A O 1
ATOM 835 N N . LEU A 1 108 ? 2.149 -13.722 -2.826 1.00 96.69 108 LEU A N 1
ATOM 836 C CA . LEU A 1 108 ? 2.111 -14.749 -3.875 1.00 96.69 108 LEU A CA 1
ATOM 837 C C . LEU A 1 108 ? 0.687 -14.961 -4.409 1.00 96.69 108 LEU A C 1
ATOM 839 O O . LEU A 1 108 ? 0.487 -14.995 -5.622 1.00 96.69 108 LEU A O 1
ATOM 843 N N . ASP A 1 109 ? -0.309 -15.036 -3.524 1.00 97.88 109 ASP A N 1
ATOM 844 C CA . ASP A 1 109 ? -1.719 -15.225 -3.888 1.00 97.88 109 ASP A CA 1
ATOM 845 C C . ASP A 1 109 ? -2.252 -14.046 -4.722 1.00 97.88 109 ASP A C 1
ATOM 847 O O . ASP A 1 109 ? -3.024 -14.233 -5.666 1.00 97.88 109 ASP A O 1
ATOM 851 N N . MET A 1 110 ? -1.790 -12.826 -4.423 1.00 97.12 110 MET A N 1
ATOM 852 C CA . MET A 1 110 ? -2.085 -11.613 -5.197 1.00 97.12 110 MET A CA 1
ATOM 853 C C . MET A 1 110 ? -1.263 -11.478 -6.487 1.00 97.12 110 MET A C 1
ATOM 855 O O . MET A 1 110 ? -1.529 -10.566 -7.278 1.00 97.12 110 MET A O 1
ATOM 859 N N . LYS A 1 111 ? -0.297 -12.378 -6.715 1.00 97.12 111 LYS A N 1
ATOM 860 C CA . LYS A 1 111 ? 0.609 -12.388 -7.874 1.00 97.12 111 LYS A CA 1
ATOM 861 C C . LYS A 1 111 ? 1.399 -11.086 -8.013 1.00 97.12 111 LYS A C 1
ATOM 863 O O . LYS A 1 111 ? 1.499 -10.533 -9.106 1.00 97.12 111 LYS A O 1
ATOM 868 N N . ILE A 1 112 ? 1.920 -10.586 -6.894 1.00 97.38 112 ILE A N 1
ATOM 869 C CA . ILE A 1 112 ? 2.806 -9.419 -6.882 1.00 97.38 112 ILE A CA 1
ATOM 870 C C . ILE A 1 112 ? 4.145 -9.810 -7.515 1.00 97.38 112 ILE A C 1
ATOM 872 O O . ILE A 1 112 ? 4.743 -10.810 -7.120 1.00 97.38 112 ILE A O 1
ATOM 876 N N . ALA A 1 113 ? 4.611 -9.038 -8.496 1.00 94.25 113 ALA A N 1
ATOM 877 C CA . ALA A 1 113 ? 5.888 -9.306 -9.158 1.00 94.25 113 ALA A CA 1
ATOM 878 C C . ALA A 1 113 ? 7.083 -9.137 -8.196 1.00 94.25 113 ALA A C 1
ATOM 880 O O . ALA A 1 113 ? 7.103 -8.199 -7.399 1.00 94.25 113 ALA A O 1
ATOM 881 N N . GLY A 1 114 ? 8.104 -9.999 -8.304 1.00 88.62 114 GLY A N 1
ATOM 882 C CA . GLY A 1 114 ? 9.333 -9.913 -7.502 1.00 88.62 114 GLY A CA 1
ATOM 883 C C . GLY A 1 114 ? 9.235 -10.555 -6.113 1.00 88.62 114 GLY A C 1
ATOM 884 O O . GLY A 1 114 ? 9.994 -10.184 -5.217 1.00 88.62 114 GLY A O 1
ATOM 885 N N . VAL A 1 115 ? 8.288 -11.477 -5.926 1.00 90.06 115 VAL A N 1
ATOM 886 C CA . VAL A 1 115 ? 7.995 -12.179 -4.660 1.00 90.06 115 VAL A CA 1
ATOM 887 C C . VAL A 1 115 ? 8.382 -13.666 -4.724 1.00 90.06 115 VAL A C 1
ATOM 889 O O . VAL A 1 115 ? 8.368 -14.341 -3.695 1.00 90.06 115 VAL A O 1
ATOM 892 N N . GLU A 1 116 ? 8.761 -14.180 -5.895 1.00 81.56 116 GLU A N 1
ATOM 893 C CA . GLU A 1 116 ? 9.222 -15.558 -6.128 1.00 81.56 116 GLU A CA 1
ATOM 894 C C . GLU A 1 116 ? 10.334 -16.027 -5.162 1.00 81.56 116 GLU A C 1
ATOM 896 O O . GLU A 1 116 ? 11.407 -15.396 -5.074 1.00 81.56 116 GLU A O 1
#

Foldseek 3Di:
DDDDDDDDDDDPDDDPPPPPPPPVVVVVQVVLQADWDKAKDADPPGQFIAIFIDRRPDGPDTGQADPPDPDRHTQRDSVLNRVVSVVQVVQCVVPVNPGDDDDLVNSVVVVGPPSD

Radius of gyration: 28.1 Å; Cα contacts (8 Å, |Δi|>4): 139; chains: 1; bounding box: 65×67×69 Å

Solvent-accessible surface area (backbone atoms only — not comparable to full-atom values): 7252 Å² total; per-residue (Å²): 143,83,86,83,90,80,92,77,92,77,84,92,74,90,78,90,76,80,75,79,81,60,60,67,66,50,52,54,54,54,58,42,56,69,39,74,46,70,46,58,44,72,42,92,90,58,80,32,14,15,27,32,34,26,48,33,94,39,79,73,44,79,41,55,50,52,79,82,54,90,75,91,44,50,22,73,39,59,64,52,20,41,52,54,40,50,52,39,50,52,44,13,66,76,55,80,67,43,88,58,86,74,56,64,65,60,42,56,76,68,63,42,76,91,70,128